Protein AF-A0AA38G2U9-F1 (afdb_monomer_lite)

Sequence (108 aa):
FLTNNYLREEMSSNTHAVEQHVEWLYAFDVHCNSFFPVFVALYVIQYFLSPLLLAHGFVPLLLSNLLFMVALSYYHYLNFLGYDVLPFLDKTTFFLYPIGFIIILSPF

Structure (mmCIF, N/CA/C/O backbone):
data_AF-A0AA38G2U9-F1
#
_entry.id   AF-A0AA38G2U9-F1
#
loop_
_atom_site.group_PDB
_atom_site.id
_atom_site.type_symbol
_atom_site.label_atom_id
_atom_site.label_alt_id
_atom_site.label_comp_id
_atom_site.label_asym_id
_atom_site.label_entity_id
_atom_site.label_seq_id
_atom_site.pdbx_PDB_ins_code
_atom_site.Cartn_x
_atom_site.Cartn_y
_atom_site.Cartn_z
_atom_site.occupancy
_atom_site.B_iso_or_equiv
_atom_site.auth_seq_id
_atom_site.auth_comp_id
_atom_site.auth_asym_id
_atom_site.auth_atom_id
_atom_site.pdbx_PDB_model_num
ATOM 1 N N . PHE A 1 1 ? 37.187 -12.156 -49.109 1.00 55.75 1 PHE A N 1
ATOM 2 C CA . PHE A 1 1 ? 37.046 -10.895 -49.868 1.00 55.75 1 PHE A CA 1
ATOM 3 C C . PHE A 1 1 ? 35.667 -10.672 -50.512 1.00 55.75 1 PHE A C 1
ATOM 5 O O . PHE A 1 1 ? 35.427 -9.548 -50.919 1.00 55.75 1 PHE A O 1
ATOM 12 N N . LEU A 1 2 ? 34.727 -11.638 -50.536 1.00 48.06 2 LEU A N 1
ATOM 13 C CA . LEU A 1 2 ? 33.334 -11.383 -50.973 1.00 48.06 2 LEU A CA 1
ATOM 14 C C . LEU A 1 2 ? 32.327 -11.136 -49.832 1.00 48.06 2 LEU A C 1
ATOM 16 O O . LEU A 1 2 ? 31.316 -10.479 -50.046 1.00 48.06 2 LEU A O 1
ATOM 20 N N . THR A 1 3 ? 32.597 -11.604 -48.611 1.00 47.53 3 THR A N 1
ATOM 21 C CA . THR A 1 3 ? 31.622 -11.515 -47.506 1.00 47.53 3 THR A CA 1
ATOM 22 C C . THR A 1 3 ? 31.429 -10.091 -46.965 1.00 47.53 3 THR A C 1
ATOM 24 O O . THR A 1 3 ? 30.357 -9.770 -46.465 1.00 47.53 3 THR A O 1
ATOM 27 N N . ASN A 1 4 ? 32.414 -9.199 -47.152 1.00 58.50 4 ASN A N 1
ATOM 28 C CA . ASN A 1 4 ? 32.309 -7.785 -46.757 1.00 58.50 4 ASN A CA 1
ATOM 29 C C . ASN A 1 4 ? 31.201 -7.018 -47.502 1.00 58.50 4 ASN A C 1
ATOM 31 O O . ASN A 1 4 ? 30.765 -5.983 -47.011 1.00 58.50 4 ASN A O 1
ATOM 35 N N . ASN A 1 5 ? 30.729 -7.519 -48.650 1.00 61.78 5 ASN A N 1
ATOM 36 C CA . ASN A 1 5 ? 29.655 -6.882 -49.417 1.00 61.78 5 ASN A CA 1
ATOM 37 C C . ASN A 1 5 ? 28.246 -7.378 -49.054 1.00 61.78 5 ASN A C 1
ATOM 39 O O . ASN A 1 5 ? 27.283 -6.758 -49.488 1.00 61.78 5 ASN A O 1
ATOM 43 N N . TYR A 1 6 ? 28.111 -8.446 -48.258 1.00 54.50 6 TYR A N 1
ATOM 44 C CA . TYR A 1 6 ? 26.801 -8.978 -47.844 1.00 54.50 6 TYR A CA 1
ATOM 45 C C . TYR A 1 6 ? 26.446 -8.692 -46.379 1.00 54.50 6 TYR A C 1
ATOM 47 O O . TYR A 1 6 ? 25.283 -8.791 -46.016 1.00 54.50 6 TYR A O 1
ATOM 55 N N . LEU A 1 7 ? 27.415 -8.297 -45.544 1.00 53.44 7 LEU A N 1
ATOM 56 C CA . LEU A 1 7 ? 27.193 -7.924 -44.136 1.00 53.44 7 LEU A CA 1
ATOM 57 C C . LEU A 1 7 ? 26.754 -6.469 -43.939 1.00 53.44 7 LEU A C 1
ATOM 59 O O . LEU A 1 7 ? 26.658 -5.998 -42.809 1.00 53.44 7 LEU A O 1
ATOM 63 N N . ARG A 1 8 ? 26.497 -5.735 -45.022 1.00 53.47 8 ARG A N 1
ATOM 64 C CA . ARG A 1 8 ? 25.940 -4.389 -44.939 1.00 53.47 8 ARG A CA 1
ATOM 65 C C . ARG A 1 8 ? 24.419 -4.481 -44.993 1.00 53.47 8 ARG A C 1
ATOM 67 O O . ARG A 1 8 ? 23.793 -4.004 -45.932 1.00 53.47 8 ARG A O 1
ATOM 74 N N . GLU A 1 9 ? 23.860 -5.142 -43.984 1.00 49.41 9 GLU A N 1
ATOM 75 C CA . GLU A 1 9 ? 22.491 -4.869 -43.571 1.00 49.41 9 GLU A CA 1
ATOM 76 C C . GLU A 1 9 ? 22.466 -3.416 -43.102 1.00 49.41 9 GLU A C 1
ATOM 78 O O . GLU A 1 9 ? 23.388 -2.929 -42.437 1.00 49.41 9 GLU A O 1
ATOM 83 N N . GLU A 1 10 ? 21.487 -2.691 -43.615 1.00 48.91 10 GLU A N 1
ATOM 84 C CA . GLU A 1 10 ? 21.372 -1.259 -43.473 1.00 48.91 10 GLU A CA 1
ATOM 85 C C . GLU A 1 10 ? 21.500 -0.849 -42.012 1.00 48.91 10 GLU A C 1
ATOM 87 O O . GLU A 1 10 ? 20.798 -1.298 -41.112 1.00 48.91 10 GLU A O 1
ATOM 92 N N . MET A 1 11 ? 22.436 0.065 -41.814 1.00 48.69 11 MET A N 1
ATOM 93 C CA . MET A 1 11 ? 22.547 0.940 -40.673 1.00 48.69 11 MET A CA 1
ATOM 94 C C . MET A 1 11 ? 21.228 1.720 -40.513 1.00 48.69 11 MET A C 1
ATOM 96 O O . MET A 1 11 ? 21.154 2.882 -40.894 1.00 48.69 11 MET A O 1
ATOM 100 N N . SER A 1 12 ? 20.186 1.101 -39.951 1.00 43.12 12 SER A N 1
ATOM 101 C CA . SER A 1 12 ? 18.995 1.782 -39.430 1.00 43.12 12 SER A CA 1
ATOM 102 C C . SER A 1 12 ? 19.030 1.769 -37.897 1.00 43.12 12 SER A C 1
ATOM 104 O O . SER A 1 12 ? 18.261 1.099 -37.213 1.00 43.12 12 SER A O 1
ATOM 106 N N . SER A 1 13 ? 20.019 2.493 -37.373 1.00 45.69 13 SER A N 1
ATOM 107 C CA . SER A 1 13 ? 19.867 3.400 -36.230 1.00 45.69 13 SER A CA 1
ATOM 108 C C . SER A 1 13 ? 18.944 2.971 -35.073 1.00 45.69 13 SER A C 1
ATOM 110 O O . SER A 1 13 ? 17.941 3.634 -34.845 1.00 45.69 13 SER A O 1
ATOM 112 N N . ASN A 1 14 ? 19.283 1.945 -34.286 1.00 43.72 14 ASN A N 1
ATOM 113 C CA . ASN A 1 14 ? 18.624 1.716 -32.984 1.00 43.72 14 ASN A CA 1
ATOM 114 C C . ASN A 1 14 ? 19.564 1.084 -31.934 1.00 43.72 14 ASN A C 1
ATOM 116 O O . ASN A 1 14 ? 19.179 0.173 -31.215 1.00 43.72 14 ASN A O 1
ATOM 120 N N . THR A 1 15 ? 20.818 1.540 -31.828 1.00 43.47 15 THR A N 1
ATOM 121 C CA . THR A 1 15 ? 21.800 0.972 -30.866 1.00 43.47 15 THR A CA 1
ATOM 122 C C . THR A 1 15 ? 22.181 1.933 -29.729 1.00 43.47 15 THR A C 1
ATOM 124 O O . THR A 1 15 ? 23.165 1.723 -29.031 1.00 43.47 15 THR A O 1
ATOM 127 N N . HIS A 1 16 ? 21.381 2.978 -29.493 1.00 42.97 16 HIS A N 1
ATOM 128 C CA . HIS A 1 16 ? 21.522 3.864 -28.326 1.00 42.97 16 HIS A CA 1
ATOM 129 C C . HIS A 1 16 ? 20.254 3.948 -27.468 1.00 42.97 16 HIS A C 1
ATOM 131 O O . HIS A 1 16 ? 20.110 4.876 -26.680 1.00 42.97 16 HIS A O 1
ATOM 137 N N . ALA A 1 17 ? 19.342 2.983 -27.576 1.00 45.84 17 ALA A N 1
ATOM 138 C CA . ALA A 1 17 ? 18.382 2.768 -26.504 1.00 45.84 17 ALA A CA 1
ATOM 139 C C . ALA A 1 17 ? 19.112 1.969 -25.419 1.00 45.84 17 ALA A C 1
ATOM 141 O O . ALA A 1 17 ? 19.111 0.743 -25.434 1.00 45.84 17 ALA A O 1
ATOM 142 N N . VAL A 1 18 ? 19.827 2.664 -24.528 1.00 43.81 18 VAL A N 1
ATOM 143 C CA . VAL A 1 18 ? 20.188 2.071 -23.235 1.00 43.81 18 VAL A CA 1
ATOM 144 C C . VAL A 1 18 ? 18.866 1.599 -22.645 1.00 43.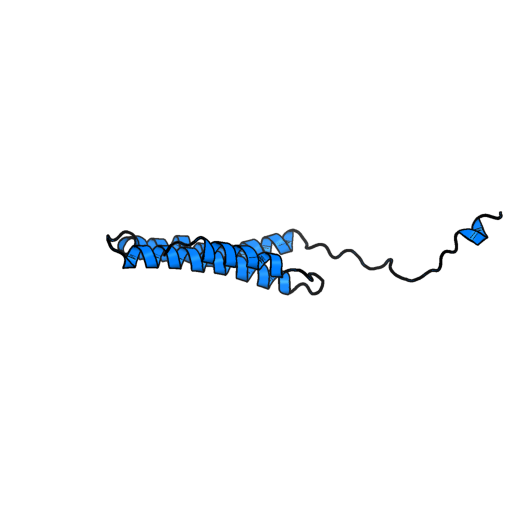81 18 VAL A C 1
ATOM 146 O O . VAL A 1 18 ? 17.972 2.426 -22.470 1.00 43.81 18 VAL A O 1
ATOM 149 N N . GLU A 1 19 ? 18.706 0.296 -22.413 1.00 49.34 19 GLU A N 1
ATOM 150 C CA . GLU A 1 19 ? 17.575 -0.196 -21.635 1.00 49.34 19 GLU A CA 1
ATOM 151 C C . GLU A 1 19 ? 17.636 0.534 -20.290 1.00 49.34 19 GLU A C 1
ATOM 153 O O . GLU A 1 19 ? 18.515 0.288 -19.463 1.00 49.34 19 GLU A O 1
ATOM 158 N N . GLN A 1 20 ? 16.778 1.541 -20.115 1.00 57.47 20 GLN A N 1
ATOM 159 C CA . GLN A 1 20 ? 16.670 2.253 -18.854 1.00 57.47 20 GLN A CA 1
ATOM 160 C C . GLN A 1 20 ? 16.047 1.274 -17.867 1.00 57.47 20 GLN A C 1
ATOM 162 O O . GLN A 1 20 ? 14.836 1.070 -17.829 1.00 57.47 20 GLN A O 1
ATOM 167 N N . HIS A 1 21 ? 16.899 0.601 -17.105 1.00 64.38 21 HIS A N 1
ATOM 168 C CA . HIS A 1 21 ? 16.471 -0.213 -15.984 1.00 64.38 21 HIS A CA 1
ATOM 169 C C . HIS A 1 21 ? 16.192 0.694 -14.791 1.00 64.38 21 HIS A C 1
ATOM 171 O O . HIS A 1 21 ? 16.889 1.684 -14.563 1.00 64.38 21 HIS A O 1
ATOM 177 N N . VAL A 1 22 ? 15.177 0.344 -14.007 1.00 67.50 22 VAL A N 1
ATOM 178 C CA . VAL A 1 22 ? 14.940 1.008 -12.727 1.00 67.50 22 VAL A CA 1
ATOM 179 C C . VAL A 1 22 ? 16.138 0.732 -11.821 1.00 67.50 22 VAL A C 1
ATOM 181 O O . VAL A 1 22 ? 16.477 -0.426 -11.568 1.00 67.50 22 VAL A O 1
ATOM 184 N N . GLU A 1 23 ? 16.785 1.788 -11.330 1.00 83.69 23 GLU A N 1
ATOM 185 C CA . GLU A 1 23 ? 17.862 1.636 -10.359 1.00 83.69 23 GLU A CA 1
ATOM 186 C C . GLU A 1 23 ? 17.315 1.019 -9.071 1.00 83.69 23 GLU A C 1
ATOM 188 O O . GLU A 1 23 ? 16.277 1.433 -8.551 1.00 83.69 23 GLU A O 1
ATOM 193 N N . TRP A 1 24 ? 18.031 0.043 -8.515 1.00 82.38 24 TRP A N 1
ATOM 194 C CA . TRP A 1 24 ? 17.605 -0.629 -7.286 1.00 82.38 24 TRP A CA 1
ATOM 195 C C . TRP A 1 24 ? 17.394 0.355 -6.125 1.00 82.38 24 TRP A C 1
ATOM 197 O O . TRP A 1 24 ? 16.438 0.217 -5.367 1.00 82.38 24 TRP A O 1
ATOM 207 N N . LEU A 1 25 ? 18.246 1.381 -6.026 1.00 84.69 25 LEU A N 1
ATOM 208 C CA . LEU A 1 25 ? 18.130 2.434 -5.015 1.00 84.69 25 LEU A CA 1
ATOM 209 C C . LEU A 1 25 ? 16.842 3.248 -5.176 1.00 84.69 25 LEU A C 1
ATOM 211 O O . LEU A 1 25 ? 16.217 3.590 -4.178 1.00 84.69 25 LEU A O 1
ATOM 215 N N . TYR A 1 26 ? 16.422 3.504 -6.416 1.00 84.88 26 TYR A N 1
ATOM 216 C CA . TYR A 1 26 ? 15.168 4.191 -6.699 1.00 84.88 26 TYR A CA 1
ATOM 217 C C . TYR A 1 26 ? 13.964 3.331 -6.309 1.00 84.88 26 TYR A C 1
ATOM 219 O O . TYR A 1 26 ? 13.064 3.798 -5.615 1.00 84.88 26 TYR A O 1
ATOM 227 N N . ALA A 1 27 ? 13.967 2.052 -6.703 1.00 84.88 27 ALA A N 1
ATOM 228 C CA . ALA A 1 27 ? 12.911 1.118 -6.316 1.00 84.88 27 ALA A CA 1
ATOM 229 C C . ALA A 1 27 ? 12.797 1.016 -4.786 1.00 84.88 27 ALA A C 1
ATOM 231 O O . ALA A 1 27 ? 11.702 1.093 -4.229 1.00 84.88 27 ALA A O 1
ATOM 232 N N . PHE A 1 28 ? 13.933 0.900 -4.097 1.00 85.81 28 PHE A N 1
ATOM 233 C CA . PHE A 1 28 ? 13.984 0.873 -2.640 1.00 85.81 28 PHE A CA 1
ATOM 234 C C . PHE A 1 28 ? 13.420 2.156 -2.012 1.00 85.81 28 PHE A C 1
ATOM 236 O O . PHE A 1 28 ? 12.594 2.062 -1.106 1.00 85.81 28 PHE A O 1
ATOM 243 N N . ASP A 1 29 ? 13.798 3.334 -2.514 1.00 89.31 29 ASP A N 1
ATOM 244 C CA . ASP A 1 29 ? 13.303 4.620 -2.008 1.00 89.31 29 ASP A CA 1
ATOM 245 C C . ASP A 1 29 ? 11.779 4.752 -2.164 1.00 89.31 29 ASP A C 1
ATOM 247 O O . ASP A 1 29 ? 11.077 5.072 -1.204 1.00 89.31 29 ASP A O 1
ATOM 251 N N . VAL A 1 30 ? 11.231 4.385 -3.327 1.00 88.31 30 VAL A N 1
ATOM 252 C CA . VAL A 1 30 ? 9.776 4.376 -3.570 1.00 88.31 30 VAL A CA 1
ATOM 253 C C . VAL A 1 30 ? 9.048 3.431 -2.605 1.00 88.31 30 VAL A C 1
ATOM 255 O O . VAL A 1 30 ? 8.014 3.797 -2.030 1.00 88.31 30 VAL A O 1
ATOM 258 N N . HIS A 1 31 ? 9.589 2.234 -2.366 1.00 88.00 31 HIS A N 1
ATOM 259 C CA . HIS A 1 31 ? 9.018 1.285 -1.407 1.00 88.00 31 HIS A CA 1
ATOM 260 C C . HIS A 1 31 ? 9.102 1.796 0.039 1.00 88.00 31 HIS A C 1
ATOM 262 O O . HIS A 1 31 ? 8.129 1.685 0.786 1.00 88.00 31 HIS A O 1
ATOM 268 N N . CYS A 1 32 ? 10.216 2.408 0.440 1.00 89.44 32 CYS A N 1
ATOM 269 C CA . CYS A 1 32 ? 10.361 3.009 1.765 1.00 89.44 32 CYS A CA 1
ATOM 270 C C . CYS A 1 32 ? 9.408 4.194 1.969 1.00 89.44 32 CYS A C 1
ATOM 272 O O . CYS A 1 32 ? 8.730 4.273 2.998 1.00 89.44 32 CYS A O 1
ATOM 274 N N . ASN A 1 33 ? 9.307 5.079 0.979 1.00 89.44 33 ASN A N 1
ATOM 275 C CA . ASN A 1 33 ? 8.438 6.248 1.026 1.00 89.44 33 ASN A CA 1
ATOM 276 C C . ASN A 1 33 ? 6.952 5.854 1.049 1.00 89.44 33 ASN A C 1
ATOM 278 O O . ASN A 1 33 ? 6.169 6.432 1.797 1.00 89.44 33 ASN A O 1
ATOM 282 N N . SER A 1 34 ? 6.557 4.827 0.291 1.00 89.50 34 SER A N 1
ATOM 283 C CA . SER A 1 34 ? 5.184 4.300 0.317 1.00 89.50 34 SER A CA 1
ATOM 284 C C . SER A 1 34 ? 4.864 3.499 1.584 1.00 89.50 34 SER A C 1
ATOM 286 O O . SER A 1 34 ? 3.716 3.509 2.033 1.00 89.50 34 SER A O 1
ATOM 288 N N . PHE A 1 35 ? 5.849 2.836 2.198 1.00 89.25 35 PHE A N 1
ATOM 289 C CA . PHE A 1 35 ? 5.672 2.108 3.458 1.00 89.25 35 PHE A CA 1
ATOM 290 C C . PHE A 1 35 ? 5.470 3.042 4.656 1.00 89.25 35 PHE A C 1
ATOM 292 O O . PHE A 1 35 ? 4.718 2.706 5.568 1.00 89.25 35 PHE A O 1
ATOM 299 N N . PHE A 1 36 ? 6.089 4.225 4.668 1.00 90.94 36 PHE A N 1
ATOM 300 C CA . PHE A 1 36 ? 6.011 5.133 5.815 1.00 90.94 36 PHE A CA 1
ATOM 301 C C . PHE A 1 36 ? 4.567 5.558 6.180 1.00 90.94 36 PHE A C 1
ATOM 303 O O . PHE A 1 36 ? 4.175 5.392 7.338 1.00 90.94 36 PHE A O 1
ATOM 310 N N . PRO A 1 37 ? 3.712 6.010 5.242 1.00 88.94 37 PRO A N 1
ATOM 311 C CA . PRO A 1 37 ? 2.307 6.298 5.535 1.00 88.94 37 PRO A CA 1
ATOM 312 C C . PRO A 1 37 ? 1.514 5.076 6.012 1.00 88.94 37 PRO A C 1
ATOM 314 O O . PRO A 1 37 ? 0.679 5.191 6.908 1.00 88.94 37 PRO A O 1
ATOM 317 N N . VAL A 1 38 ? 1.794 3.897 5.447 1.00 90.94 38 VAL A N 1
ATOM 318 C CA . VAL A 1 38 ? 1.159 2.628 5.844 1.00 90.94 38 VAL A CA 1
ATOM 319 C C . VAL A 1 38 ? 1.536 2.276 7.274 1.00 90.94 38 VAL A C 1
ATOM 321 O O . VAL A 1 38 ? 0.676 1.889 8.062 1.00 90.94 38 VAL A O 1
ATOM 324 N N . PHE A 1 39 ? 2.808 2.458 7.625 1.00 90.31 39 PHE A N 1
ATOM 325 C CA . PHE A 1 39 ? 3.303 2.261 8.974 1.00 90.31 39 PHE A CA 1
ATOM 326 C C . PHE A 1 39 ? 2.574 3.177 9.962 1.00 90.31 39 PHE A C 1
ATOM 328 O O . PHE A 1 39 ? 2.051 2.714 10.974 1.00 90.31 39 PHE A O 1
ATOM 335 N N . VAL A 1 40 ? 2.456 4.467 9.642 1.00 91.31 40 VAL A N 1
ATOM 336 C CA . VAL A 1 40 ? 1.722 5.417 10.487 1.00 91.31 40 VAL A CA 1
ATOM 337 C C . VAL A 1 40 ? 0.247 5.013 10.624 1.00 91.31 40 VAL A C 1
ATOM 339 O O . VAL A 1 40 ? -0.282 5.004 11.735 1.00 91.31 40 VAL A O 1
ATOM 342 N N . ALA A 1 41 ? -0.418 4.613 9.541 1.00 89.44 41 ALA A N 1
ATOM 343 C CA . ALA A 1 41 ? -1.821 4.204 9.586 1.00 89.44 41 ALA A CA 1
ATOM 344 C C . ALA A 1 41 ? -2.053 2.921 10.411 1.00 89.44 41 ALA A C 1
ATOM 346 O O . ALA A 1 41 ? -2.895 2.911 11.311 1.00 89.44 41 ALA A O 1
ATOM 347 N N . LEU A 1 42 ? -1.298 1.853 10.136 1.00 89.94 42 LEU A N 1
ATOM 348 C CA . LEU A 1 42 ? -1.530 0.519 10.708 1.00 89.94 42 LEU A CA 1
ATOM 349 C C . LEU A 1 42 ? -0.836 0.273 12.050 1.00 89.94 42 LEU A C 1
ATOM 351 O O . LEU A 1 42 ? -1.278 -0.576 12.816 1.00 89.94 42 LEU A O 1
ATOM 355 N N . TYR A 1 43 ? 0.250 0.982 12.359 1.00 88.12 43 TYR A N 1
ATOM 356 C CA . TYR A 1 43 ? 0.991 0.769 13.610 1.00 88.12 43 TYR A CA 1
ATOM 357 C C . TYR A 1 43 ? 0.816 1.910 14.603 1.00 88.12 43 TYR A C 1
ATOM 359 O O . TYR A 1 43 ? 0.821 1.659 15.804 1.00 88.12 43 TYR A O 1
ATOM 367 N N . VAL A 1 44 ? 0.632 3.150 14.139 1.00 91.62 44 VAL A N 1
ATOM 368 C CA . VAL A 1 44 ? 0.446 4.297 15.039 1.00 91.62 44 VAL A CA 1
ATOM 369 C C . VAL A 1 44 ? -1.041 4.548 15.259 1.00 91.62 44 VAL A C 1
ATOM 371 O O . VAL A 1 44 ? -1.540 4.367 16.368 1.00 91.62 44 VAL A O 1
ATOM 374 N N . ILE A 1 45 ? -1.777 4.909 14.206 1.00 88.88 45 ILE A N 1
ATOM 375 C CA . ILE A 1 45 ? -3.200 5.268 14.304 1.00 88.88 45 ILE A CA 1
ATOM 376 C C . ILE A 1 45 ? -4.020 4.074 14.793 1.00 88.88 45 ILE A C 1
ATOM 378 O O . ILE A 1 45 ? -4.753 4.196 15.773 1.00 88.88 45 ILE A O 1
ATOM 382 N N . GLN A 1 46 ? -3.862 2.904 14.174 1.00 88.94 46 GLN A N 1
ATOM 383 C CA . GLN A 1 46 ? -4.585 1.699 14.584 1.00 88.94 46 GLN A CA 1
ATOM 384 C C . GLN A 1 46 ? -4.302 1.295 16.038 1.00 88.94 46 GLN A C 1
ATOM 386 O O . GLN A 1 46 ? -5.209 0.816 16.714 1.00 88.94 46 GLN A O 1
ATOM 391 N N . TYR A 1 47 ? -3.088 1.519 16.553 1.00 87.69 47 TYR A N 1
ATOM 392 C CA . TYR A 1 47 ? -2.776 1.258 17.959 1.00 87.69 47 TYR A CA 1
ATOM 393 C C . TYR A 1 47 ? -3.579 2.172 18.893 1.00 87.69 47 TYR A C 1
ATOM 395 O O . TYR A 1 47 ? -4.193 1.688 19.845 1.00 87.69 47 TYR A O 1
ATOM 403 N N . PHE A 1 48 ? -3.666 3.471 18.587 1.00 87.62 48 PHE A N 1
ATOM 404 C CA . PHE A 1 48 ? -4.501 4.404 19.355 1.00 87.62 48 PHE A CA 1
ATOM 405 C C . PHE A 1 48 ? -5.998 4.107 19.226 1.00 87.62 48 PHE A C 1
ATOM 407 O O . PHE A 1 48 ? -6.742 4.275 20.191 1.00 87.62 48 PHE A O 1
ATOM 414 N N . LEU A 1 49 ? -6.441 3.646 18.055 1.00 86.12 49 LEU A N 1
ATOM 415 C CA . LEU A 1 49 ? -7.828 3.252 17.810 1.00 86.12 49 LEU A CA 1
ATOM 416 C C . LEU A 1 49 ? -8.148 1.839 18.325 1.00 86.12 49 LEU A C 1
ATOM 418 O O . LEU A 1 49 ? -9.320 1.478 18.366 1.00 86.12 49 LEU A O 1
ATOM 422 N N . SER A 1 50 ? -7.160 1.046 18.753 1.00 85.81 50 SER A N 1
ATOM 423 C CA . SER A 1 50 ? -7.351 -0.344 19.190 1.00 85.81 50 SER A CA 1
ATOM 424 C C . SER A 1 50 ? -8.463 -0.558 20.230 1.00 85.81 50 SER A C 1
ATOM 426 O O . SER A 1 50 ? -9.248 -1.483 20.018 1.00 85.81 50 SER A O 1
ATOM 428 N N . PRO A 1 51 ? -8.656 0.270 21.283 1.00 83.81 51 PRO A N 1
ATOM 429 C CA . PRO A 1 51 ? -9.777 0.071 22.206 1.00 83.81 51 PRO A CA 1
ATOM 430 C C . PRO A 1 51 ? -11.147 0.288 21.545 1.00 83.81 51 PRO A C 1
ATOM 432 O O . PRO A 1 51 ? -12.130 -0.313 21.971 1.00 83.81 51 PRO A O 1
ATOM 435 N N . LEU A 1 52 ? -11.220 1.122 20.502 1.00 82.50 52 LEU A N 1
ATOM 436 C CA . LEU A 1 52 ? -12.439 1.356 19.726 1.00 82.50 52 LEU A CA 1
ATOM 437 C C . LEU A 1 52 ? -12.653 0.264 18.668 1.00 82.50 52 LEU A C 1
ATOM 439 O O . LEU A 1 52 ? -13.787 -0.141 18.438 1.00 82.50 52 LEU A O 1
ATOM 443 N N . LEU A 1 53 ? -11.574 -0.217 18.044 1.00 81.19 53 LEU A N 1
ATOM 444 C CA . LEU A 1 53 ? -11.589 -1.230 16.980 1.00 81.19 53 LEU A CA 1
ATOM 445 C C . LEU A 1 53 ? -11.831 -2.650 17.516 1.00 81.19 53 LEU A C 1
ATOM 447 O O . LEU A 1 53 ? -12.429 -3.467 16.823 1.00 81.19 53 LEU A O 1
ATOM 451 N N . LEU A 1 54 ? -11.410 -2.934 18.753 1.00 82.88 54 LEU A N 1
ATOM 452 C CA . LEU A 1 54 ? -11.645 -4.211 19.442 1.00 82.88 54 LEU A CA 1
ATOM 453 C C . LEU A 1 54 ? -13.001 -4.274 20.161 1.00 82.88 54 LEU A C 1
ATOM 455 O O . LEU A 1 54 ? -13.331 -5.296 20.764 1.00 82.88 54 LEU A O 1
ATOM 459 N N . ALA A 1 55 ? -13.788 -3.196 20.126 1.00 84.25 55 ALA A N 1
ATOM 460 C CA . ALA A 1 55 ? -15.128 -3.207 20.688 1.00 84.25 55 ALA A CA 1
ATOM 461 C C . ALA A 1 55 ? -16.038 -4.183 19.921 1.00 84.25 55 ALA A C 1
ATOM 463 O O . ALA A 1 55 ? -15.941 -4.347 18.704 1.00 84.25 55 ALA A O 1
ATOM 464 N N . HIS A 1 56 ? -16.968 -4.819 20.634 1.00 78.25 56 HIS A N 1
ATOM 465 C CA . HIS A 1 56 ? -17.947 -5.703 20.010 1.00 78.25 56 HIS A CA 1
ATOM 466 C C . HIS A 1 56 ? -18.995 -4.894 19.242 1.00 78.25 56 HIS A C 1
ATOM 468 O O . HIS A 1 56 ? -19.728 -4.091 19.817 1.00 78.25 56 HIS A O 1
ATOM 474 N N . GLY A 1 57 ? -19.093 -5.138 17.937 1.00 82.50 57 GLY A N 1
ATOM 475 C CA . GLY A 1 57 ? -20.117 -4.553 17.083 1.00 82.50 57 GLY A CA 1
ATOM 476 C C . GLY A 1 57 ? -19.735 -4.602 15.609 1.00 82.50 57 GLY A C 1
ATOM 477 O O . GLY A 1 57 ? -18.595 -4.880 15.251 1.00 82.50 57 GLY A O 1
ATOM 478 N N . PHE A 1 58 ? -20.700 -4.291 14.747 1.00 83.94 58 PHE A N 1
ATOM 479 C CA . PHE A 1 58 ? -20.473 -4.200 13.304 1.00 83.94 58 PHE A CA 1
ATOM 480 C C . PHE A 1 58 ? -19.600 -2.990 12.927 1.00 83.94 58 PHE A C 1
ATOM 482 O O . PHE A 1 58 ? -18.738 -3.091 12.062 1.00 83.94 58 PHE A O 1
ATOM 489 N N . VAL A 1 59 ? -19.773 -1.853 13.614 1.00 84.25 59 VAL A N 1
ATOM 490 C CA . VAL A 1 59 ? -19.065 -0.599 13.294 1.00 84.25 59 VAL A CA 1
ATOM 491 C C . VAL A 1 59 ? -17.542 -0.703 13.499 1.00 84.25 59 VAL A C 1
ATOM 493 O O . VAL A 1 59 ? -16.817 -0.334 12.577 1.00 84.25 59 VAL A O 1
ATOM 496 N N . PRO A 1 60 ? -17.018 -1.231 14.626 1.00 85.94 60 PRO A N 1
ATOM 497 C CA . PRO A 1 60 ? -15.578 -1.454 14.804 1.00 85.94 60 PRO A CA 1
ATOM 498 C C . PRO A 1 60 ? -14.961 -2.421 13.788 1.00 85.94 60 PRO A C 1
ATOM 500 O O . PRO A 1 60 ? -13.839 -2.200 13.332 1.00 85.94 60 PRO A O 1
ATOM 503 N N . LEU A 1 61 ? -15.702 -3.465 13.403 1.00 83.88 61 LEU A N 1
ATOM 504 C CA . LEU A 1 61 ? -15.265 -4.454 12.416 1.00 83.88 61 LEU A CA 1
ATOM 505 C C . LEU A 1 61 ? -15.155 -3.823 11.024 1.00 83.88 61 LEU A C 1
ATOM 507 O O . LEU A 1 61 ? -14.106 -3.923 10.385 1.00 83.88 61 LEU A O 1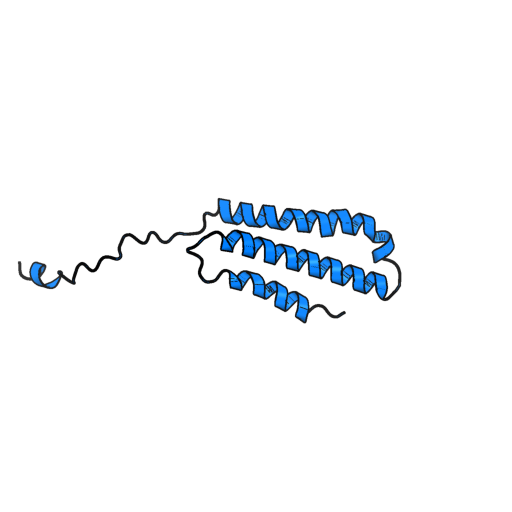
ATOM 511 N N . LEU A 1 62 ? -16.186 -3.083 10.605 1.00 86.06 62 LEU A N 1
ATOM 512 C CA . LEU A 1 62 ? -16.172 -2.327 9.356 1.00 86.06 62 LEU A CA 1
ATOM 513 C C . LEU A 1 62 ? -15.039 -1.294 9.348 1.00 86.06 62 LEU A C 1
ATOM 515 O O . LEU A 1 62 ? -14.300 -1.200 8.375 1.00 86.06 62 LEU A O 1
ATOM 519 N N . LEU A 1 63 ? -14.865 -0.545 10.441 1.00 86.06 63 LEU A N 1
ATOM 520 C CA . LEU A 1 63 ? -13.823 0.475 10.545 1.00 86.06 63 LEU A CA 1
ATOM 521 C C . LEU A 1 63 ? -12.417 -0.136 10.475 1.00 86.06 63 LEU A C 1
ATOM 523 O O . LEU A 1 63 ? -11.550 0.416 9.803 1.00 86.06 63 LEU A O 1
ATOM 527 N N . SER A 1 64 ? -12.206 -1.288 11.115 1.00 85.88 64 SER A N 1
ATOM 528 C CA . SER A 1 64 ? -10.940 -2.029 11.050 1.00 85.88 64 SER A CA 1
ATOM 529 C C . SER A 1 64 ? -10.643 -2.496 9.625 1.00 85.88 64 SER A C 1
ATOM 531 O O . SER A 1 64 ? -9.553 -2.241 9.115 1.00 85.88 64 SER A O 1
ATOM 533 N N . ASN A 1 65 ? -11.621 -3.118 8.958 1.00 86.38 65 ASN A N 1
ATOM 534 C CA . ASN A 1 65 ? -11.484 -3.572 7.572 1.00 86.38 65 ASN A CA 1
ATOM 535 C C . ASN A 1 65 ? -11.217 -2.403 6.614 1.00 86.38 65 ASN A C 1
ATOM 537 O O . ASN A 1 65 ? -10.302 -2.479 5.795 1.00 86.38 65 ASN A O 1
ATOM 541 N N . LEU A 1 66 ? -11.948 -1.292 6.756 1.00 87.50 66 LEU A N 1
ATOM 542 C CA . LEU A 1 66 ? -11.734 -0.084 5.957 1.00 87.50 66 LEU A CA 1
ATOM 543 C C . LEU A 1 66 ? -10.341 0.509 6.180 1.00 87.50 66 LEU A C 1
ATOM 545 O O . LEU A 1 66 ? -9.694 0.913 5.217 1.00 87.50 66 LEU A O 1
ATOM 549 N N . LEU A 1 67 ? -9.857 0.541 7.422 1.00 87.44 67 LEU A N 1
ATOM 550 C CA . LEU A 1 67 ? -8.532 1.063 7.749 1.00 87.44 67 LEU A CA 1
ATOM 551 C C . LEU A 1 67 ? -7.426 0.220 7.091 1.00 87.44 67 LEU A C 1
ATOM 553 O O . LEU A 1 67 ? -6.528 0.782 6.462 1.00 87.44 67 LEU A O 1
ATOM 557 N N . PHE A 1 68 ? -7.533 -1.112 7.142 1.00 86.94 68 PHE A N 1
ATOM 558 C CA . PHE A 1 68 ? -6.622 -2.015 6.427 1.00 86.94 68 PHE A CA 1
ATOM 559 C C . PHE A 1 68 ? -6.707 -1.850 4.907 1.00 86.94 68 PHE A C 1
ATOM 561 O O . PHE A 1 68 ? -5.676 -1.746 4.237 1.00 86.94 68 PHE A O 1
ATOM 568 N N . MET A 1 69 ? -7.922 -1.784 4.362 1.00 86.06 69 MET A N 1
ATOM 569 C CA . MET A 1 69 ? -8.163 -1.618 2.930 1.00 86.06 69 MET A CA 1
ATOM 570 C C . MET A 1 69 ? -7.549 -0.316 2.407 1.00 86.06 69 MET A C 1
ATOM 572 O O . MET A 1 69 ? -6.830 -0.328 1.406 1.00 86.06 69 MET A O 1
ATOM 576 N N . VAL A 1 70 ? -7.795 0.803 3.093 1.00 86.81 70 VAL A N 1
ATOM 577 C CA . VAL A 1 70 ? -7.268 2.121 2.719 1.00 86.81 70 VAL A CA 1
ATOM 578 C C . VAL A 1 70 ? -5.749 2.141 2.830 1.00 86.81 70 VAL A C 1
ATOM 580 O O . VAL A 1 70 ? -5.095 2.579 1.887 1.00 86.81 70 VAL A O 1
ATOM 583 N N . ALA A 1 71 ? -5.172 1.627 3.920 1.00 87.88 71 ALA A N 1
ATOM 584 C CA . ALA A 1 71 ? -3.722 1.613 4.098 1.00 87.88 71 ALA A CA 1
ATOM 585 C C . ALA A 1 71 ? -3.014 0.801 3.000 1.00 87.88 71 ALA A C 1
ATOM 587 O O . ALA A 1 71 ? -2.066 1.286 2.382 1.00 87.88 71 ALA A O 1
ATOM 588 N N . LEU A 1 72 ? -3.505 -0.405 2.695 1.00 85.19 72 LEU A N 1
ATOM 589 C CA . LEU A 1 72 ? -2.931 -1.232 1.632 1.00 85.19 72 LEU A CA 1
ATOM 590 C C . LEU A 1 72 ? -3.150 -0.624 0.242 1.00 85.19 72 LEU A C 1
ATOM 592 O O . LEU A 1 72 ? -2.258 -0.695 -0.602 1.00 85.19 72 LEU A O 1
ATOM 596 N N . SER A 1 73 ? -4.302 -0.000 -0.006 1.00 86.19 73 SER A N 1
ATOM 597 C CA . SER A 1 73 ? -4.556 0.696 -1.273 1.00 86.19 73 SER A CA 1
ATOM 598 C C . SER A 1 73 ? -3.604 1.877 -1.454 1.00 86.19 73 SER A C 1
ATOM 600 O O . SER A 1 73 ? -3.043 2.070 -2.531 1.00 86.19 73 SER A O 1
ATOM 602 N N . TYR A 1 74 ? -3.363 2.627 -0.377 1.00 87.19 74 TYR A N 1
ATOM 603 C CA . TYR A 1 74 ? -2.462 3.773 -0.369 1.00 87.19 74 TYR A CA 1
ATOM 604 C C . TYR A 1 74 ? -1.008 3.367 -0.638 1.00 87.19 74 TYR A C 1
ATOM 606 O O . TYR A 1 74 ? -0.325 4.035 -1.412 1.00 87.19 74 TYR A O 1
ATOM 614 N N . TYR A 1 75 ? -0.558 2.230 -0.092 1.00 88.00 75 TYR A N 1
ATOM 615 C CA . TYR A 1 75 ? 0.757 1.657 -0.403 1.00 88.00 75 TYR A CA 1
ATOM 616 C C . TYR A 1 75 ? 0.953 1.446 -1.908 1.00 88.00 75 TYR A C 1
ATOM 618 O O . TYR A 1 75 ? 1.928 1.912 -2.499 1.00 88.00 75 TYR A O 1
ATOM 626 N N . HIS A 1 76 ? 0.015 0.740 -2.539 1.00 84.19 76 HIS A N 1
ATOM 627 C CA . HIS A 1 76 ? 0.094 0.397 -3.956 1.00 84.19 76 HIS A CA 1
ATOM 628 C C . HIS A 1 76 ? -0.054 1.634 -4.846 1.00 84.19 76 HIS A C 1
ATOM 630 O O . HIS A 1 76 ? 0.640 1.745 -5.854 1.00 84.19 76 HIS A O 1
ATOM 636 N N . TYR A 1 77 ? -0.884 2.596 -4.437 1.00 83.88 77 TYR A N 1
ATOM 637 C CA . TYR A 1 77 ? -1.036 3.870 -5.133 1.00 83.88 77 TYR A CA 1
ATOM 638 C C . TYR A 1 77 ? 0.248 4.709 -5.104 1.00 83.88 77 TYR A C 1
ATOM 640 O O . TYR A 1 77 ? 0.653 5.239 -6.135 1.00 83.88 77 TYR A O 1
ATOM 648 N N . LEU A 1 78 ? 0.924 4.807 -3.956 1.00 85.25 78 LEU A N 1
ATOM 649 C CA . LEU A 1 78 ? 2.189 5.540 -3.865 1.00 85.25 78 LEU A CA 1
ATOM 650 C C . LEU A 1 78 ? 3.329 4.845 -4.612 1.00 85.25 78 LEU A C 1
ATOM 652 O O . LEU A 1 78 ? 4.155 5.530 -5.208 1.00 85.25 78 LEU A O 1
ATOM 656 N N . ASN A 1 79 ? 3.357 3.509 -4.628 1.00 84.50 79 ASN A N 1
ATOM 657 C CA . ASN A 1 79 ? 4.287 2.771 -5.485 1.00 84.50 79 ASN A CA 1
ATOM 658 C C . ASN A 1 79 ? 4.033 3.082 -6.960 1.00 84.50 79 ASN A C 1
ATOM 660 O O . ASN A 1 79 ? 4.967 3.433 -7.673 1.00 84.50 79 ASN A O 1
ATOM 664 N N . PHE A 1 80 ? 2.773 3.018 -7.400 1.00 83.12 80 PHE A N 1
ATOM 665 C CA . PHE A 1 80 ? 2.391 3.407 -8.754 1.00 83.12 80 PHE A CA 1
ATOM 666 C C . PHE A 1 80 ? 2.856 4.828 -9.082 1.00 83.12 80 PHE A C 1
ATOM 668 O O . PHE A 1 80 ? 3.550 5.008 -10.075 1.00 83.12 80 PHE A O 1
ATOM 675 N N . LEU A 1 81 ? 2.542 5.804 -8.225 1.00 83.12 81 LEU A N 1
ATOM 676 C CA . LEU A 1 81 ? 2.917 7.201 -8.434 1.00 83.12 81 LEU A CA 1
ATOM 677 C C . LEU A 1 81 ? 4.438 7.391 -8.490 1.00 83.12 81 LEU A C 1
ATOM 679 O O . LEU A 1 81 ? 4.914 8.171 -9.304 1.00 83.12 81 LEU A O 1
ATOM 683 N N . GLY A 1 82 ? 5.201 6.675 -7.657 1.00 83.12 82 GLY A N 1
ATOM 684 C CA . GLY A 1 82 ? 6.662 6.685 -7.715 1.00 83.12 82 GLY A CA 1
ATOM 685 C C . GLY A 1 82 ? 7.173 6.174 -9.060 1.00 83.12 82 GLY A C 1
ATOM 686 O O . GLY A 1 82 ? 7.965 6.842 -9.710 1.00 83.12 82 GLY A O 1
ATOM 687 N N . TYR A 1 83 ? 6.665 5.038 -9.536 1.00 81.12 83 TYR A N 1
ATOM 688 C CA . TYR A 1 83 ? 7.100 4.478 -10.816 1.00 81.12 83 TYR A CA 1
ATOM 689 C C . TYR A 1 83 ? 6.578 5.242 -12.051 1.00 81.12 83 TYR A C 1
ATOM 691 O O . TYR A 1 83 ? 7.238 5.212 -13.087 1.00 81.12 83 TYR A O 1
ATOM 699 N N . ASP A 1 84 ? 5.450 5.954 -11.951 1.00 80.50 84 ASP A N 1
ATOM 700 C CA . ASP A 1 84 ? 4.844 6.764 -13.029 1.00 80.50 84 ASP A CA 1
ATOM 701 C C . ASP A 1 84 ? 5.687 7.988 -13.419 1.00 80.50 84 ASP A C 1
ATOM 703 O O . ASP A 1 84 ? 5.623 8.473 -14.546 1.00 80.50 84 ASP A O 1
ATOM 707 N N . VAL A 1 85 ? 6.553 8.457 -12.515 1.00 77.31 85 VAL A N 1
ATOM 708 C CA . VAL A 1 85 ? 7.488 9.560 -12.793 1.00 77.31 85 VAL A CA 1
ATOM 709 C C . VAL A 1 85 ? 8.572 9.155 -13.804 1.00 77.31 85 VAL A C 1
ATOM 711 O O . VAL A 1 85 ? 9.214 10.029 -14.389 1.00 77.31 85 VAL A O 1
ATOM 714 N N . LEU A 1 86 ? 8.785 7.855 -14.046 1.00 77.12 86 LEU A N 1
ATOM 715 C CA . LEU A 1 86 ? 9.748 7.371 -15.035 1.00 77.12 86 LEU A CA 1
ATOM 716 C C . LEU A 1 86 ? 9.078 7.280 -16.420 1.00 77.12 86 LEU A C 1
ATOM 718 O O . LEU A 1 86 ? 8.321 6.343 -16.674 1.00 77.12 86 LEU A O 1
ATOM 722 N N . PRO A 1 87 ? 9.398 8.186 -17.367 1.00 62.66 87 PRO A N 1
ATOM 723 C CA . PRO A 1 87 ? 8.701 8.293 -18.655 1.00 62.66 87 PRO A CA 1
ATOM 724 C C . PRO A 1 87 ? 8.940 7.108 -19.607 1.00 62.66 87 PRO A C 1
ATOM 726 O O . PRO A 1 87 ? 8.362 7.068 -20.686 1.00 62.66 87 PRO A O 1
ATOM 729 N N . PHE A 1 88 ? 9.803 6.158 -19.234 1.00 65.31 88 PHE A N 1
ATOM 730 C CA . PHE A 1 88 ? 10.086 4.940 -19.997 1.00 65.31 88 PHE A CA 1
ATOM 731 C C . PHE A 1 88 ? 9.263 3.724 -19.535 1.00 65.31 88 PHE A C 1
ATOM 733 O O . PHE A 1 88 ? 9.378 2.645 -20.118 1.00 65.31 88 PHE A O 1
ATOM 740 N N . LEU A 1 89 ? 8.456 3.858 -18.475 1.00 63.16 89 LEU A N 1
ATOM 741 C CA . LEU A 1 89 ? 7.719 2.753 -17.867 1.00 63.16 89 LEU A CA 1
ATOM 742 C C . LEU A 1 89 ? 6.253 2.724 -18.355 1.00 63.16 89 LEU A C 1
ATOM 744 O O . LEU A 1 89 ? 5.330 3.112 -17.651 1.00 63.16 89 LEU A O 1
ATOM 748 N N . ASP A 1 90 ? 6.015 2.192 -19.557 1.00 56.34 90 ASP A N 1
ATOM 749 C CA . ASP A 1 90 ? 4.687 2.166 -20.219 1.00 56.34 90 ASP A CA 1
ATOM 750 C C . ASP A 1 90 ? 3.606 1.290 -19.530 1.00 56.34 90 ASP A C 1
ATOM 752 O O . ASP A 1 90 ? 2.456 1.241 -19.970 1.00 56.34 90 ASP A O 1
ATOM 756 N N . LYS A 1 91 ? 3.943 0.542 -18.466 1.00 61.88 91 LYS A N 1
ATOM 757 C CA . LYS A 1 91 ? 3.032 -0.414 -17.789 1.00 61.88 91 LYS A CA 1
ATOM 758 C C . LYS A 1 91 ? 3.008 -0.288 -16.263 1.00 61.88 91 LYS A C 1
ATOM 760 O O . LYS A 1 91 ? 2.853 -1.285 -15.553 1.00 61.88 91 LYS A O 1
ATOM 765 N N . THR A 1 92 ? 3.113 0.924 -15.732 1.00 63.00 92 THR A N 1
ATOM 766 C CA . THR A 1 92 ? 2.977 1.192 -14.286 1.00 63.00 92 THR A CA 1
ATOM 767 C C . THR A 1 92 ? 1.624 0.746 -13.727 1.00 63.00 92 THR A C 1
ATOM 769 O O . THR A 1 92 ? 1.541 0.352 -12.564 1.00 63.00 92 THR A O 1
ATOM 772 N N . THR A 1 93 ? 0.579 0.664 -14.561 1.00 61.69 93 THR A N 1
ATOM 773 C CA . THR A 1 93 ? -0.777 0.215 -14.188 1.00 61.69 93 THR A CA 1
ATOM 774 C C . THR A 1 93 ? -0.814 -1.169 -13.531 1.00 61.69 93 THR A C 1
ATOM 776 O O . TH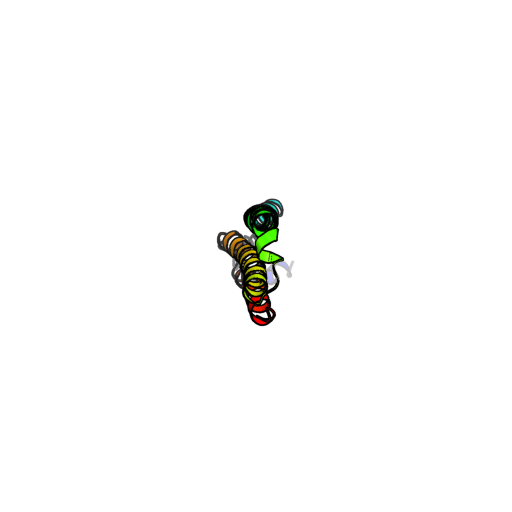R A 1 93 ? -1.762 -1.471 -12.806 1.00 61.69 93 THR A O 1
ATOM 779 N N . PHE A 1 94 ? 0.215 -2.005 -13.729 1.00 63.97 94 PHE A N 1
ATOM 780 C CA . PHE A 1 94 ? 0.351 -3.290 -13.039 1.00 63.97 94 PHE A CA 1
ATOM 781 C C . PHE A 1 94 ? 0.334 -3.142 -11.503 1.00 63.97 94 PHE A C 1
ATOM 783 O O . PHE A 1 94 ? -0.251 -3.971 -10.805 1.00 63.97 94 PHE A O 1
ATOM 790 N N . PHE A 1 95 ? 0.878 -2.045 -10.970 1.00 67.12 95 PHE A N 1
ATOM 791 C CA . PHE A 1 95 ? 0.893 -1.770 -9.530 1.00 67.12 95 PHE A CA 1
ATOM 792 C C . PHE A 1 95 ? -0.484 -1.418 -8.943 1.00 67.12 95 PHE A C 1
ATOM 794 O O . PHE A 1 95 ? -0.641 -1.484 -7.726 1.00 67.12 95 PHE A O 1
ATOM 801 N N . LEU A 1 96 ? -1.495 -1.102 -9.766 1.00 66.50 96 LEU A N 1
ATOM 802 C CA . LEU A 1 96 ? -2.869 -0.861 -9.297 1.00 66.50 96 LEU A CA 1
ATOM 803 C C . LEU A 1 96 ? -3.712 -2.139 -9.159 1.00 66.50 96 LEU A C 1
ATOM 805 O O . LEU A 1 96 ? -4.703 -2.127 -8.430 1.00 66.50 96 LEU A O 1
ATOM 809 N N . TYR A 1 97 ? -3.345 -3.249 -9.809 1.00 71.44 97 TYR A N 1
ATOM 810 C CA . TYR A 1 97 ? -4.114 -4.504 -9.729 1.00 71.44 97 TYR A CA 1
ATOM 811 C C . TYR A 1 97 ? 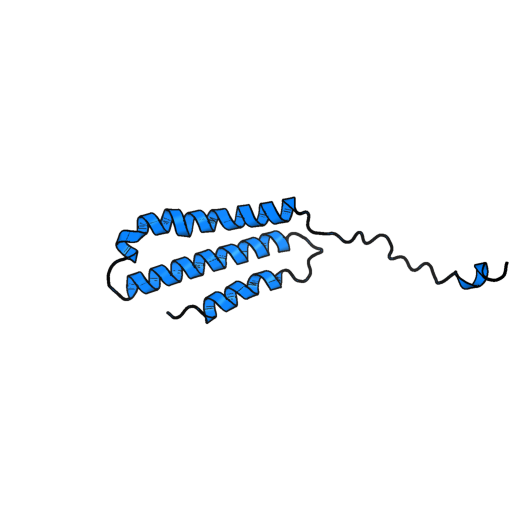-4.322 -5.025 -8.296 1.00 71.44 97 TYR A C 1
ATOM 813 O O . TYR A 1 97 ? -5.432 -5.472 -7.992 1.00 71.44 97 TYR A O 1
ATOM 821 N N . PRO A 1 98 ? -3.332 -4.936 -7.385 1.00 75.94 98 PRO A N 1
ATOM 822 C CA . PRO A 1 98 ? -3.522 -5.329 -5.994 1.00 75.94 98 PRO A CA 1
ATOM 823 C C . PRO A 1 98 ? -4.620 -4.529 -5.287 1.00 75.94 98 PRO A C 1
ATOM 825 O O . PRO A 1 98 ? -5.331 -5.096 -4.465 1.00 75.94 98 PRO A O 1
ATOM 828 N N . ILE A 1 99 ? -4.822 -3.252 -5.638 1.00 73.25 99 ILE A N 1
ATOM 829 C CA . ILE A 1 99 ? -5.896 -2.413 -5.078 1.00 73.25 99 ILE A CA 1
ATOM 830 C C . ILE A 1 99 ? -7.261 -2.998 -5.452 1.00 73.25 99 ILE A C 1
ATOM 832 O O . ILE A 1 99 ? -8.118 -3.179 -4.590 1.00 73.25 99 ILE A O 1
ATOM 836 N N . GLY A 1 100 ? -7.444 -3.355 -6.727 1.00 70.81 100 GLY A N 1
ATOM 837 C CA . GLY A 1 100 ? -8.671 -3.996 -7.202 1.00 70.81 100 GLY A CA 1
ATOM 838 C C . GLY A 1 100 ? -8.932 -5.334 -6.509 1.00 70.81 100 GLY A C 1
ATOM 839 O O . GLY A 1 100 ? -10.055 -5.601 -6.088 1.00 70.81 100 GLY A O 1
ATOM 840 N N . PHE A 1 101 ? -7.890 -6.146 -6.316 1.00 75.62 101 PHE A N 1
ATOM 841 C CA . PHE A 1 101 ? -8.000 -7.412 -5.589 1.00 75.62 101 PHE A CA 1
ATOM 842 C C . PHE A 1 101 ? -8.370 -7.211 -4.114 1.00 75.62 101 PHE A C 1
ATOM 844 O O . PHE A 1 101 ? -9.244 -7.909 -3.611 1.00 75.62 101 PHE A O 1
ATOM 851 N N . ILE A 1 102 ? -7.760 -6.235 -3.436 1.00 74.44 102 ILE 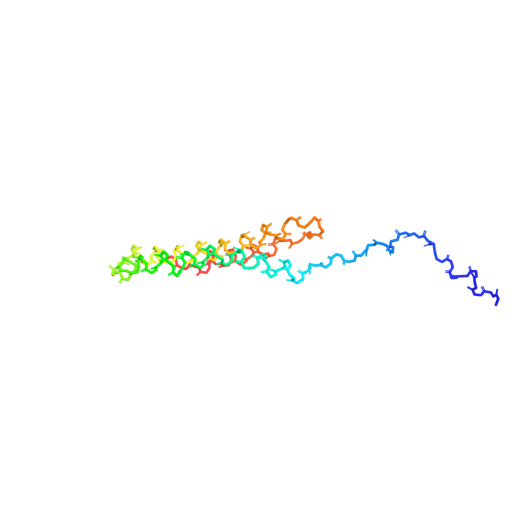A N 1
ATOM 852 C CA . ILE A 1 102 ? -8.065 -5.896 -2.040 1.00 74.44 102 ILE A CA 1
ATOM 853 C C . ILE A 1 102 ? -9.531 -5.458 -1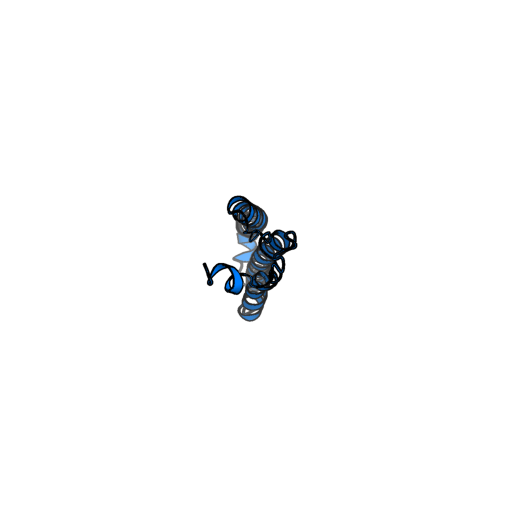.894 1.00 74.44 102 ILE A C 1
ATOM 855 O O . ILE A 1 102 ? -10.206 -5.910 -0.972 1.00 74.44 102 ILE A O 1
ATOM 859 N N . ILE A 1 103 ? -10.040 -4.635 -2.816 1.00 72.81 103 ILE A N 1
ATOM 860 C CA . ILE A 1 103 ? -11.439 -4.175 -2.805 1.00 72.81 103 ILE A CA 1
ATOM 861 C C . ILE A 1 103 ? -12.411 -5.337 -3.046 1.00 72.81 103 ILE A C 1
ATOM 863 O O . ILE A 1 103 ? -13.444 -5.409 -2.388 1.00 72.81 103 ILE A O 1
ATOM 867 N N . ILE A 1 104 ? -12.094 -6.249 -3.971 1.00 73.44 104 ILE A N 1
ATOM 868 C CA . ILE A 1 104 ? -12.957 -7.400 -4.287 1.00 73.44 104 ILE A CA 1
ATOM 869 C C . ILE A 1 104 ? -12.944 -8.440 -3.161 1.00 73.44 104 ILE A C 1
ATOM 871 O O . ILE A 1 104 ? -13.978 -9.032 -2.861 1.00 73.44 104 ILE A O 1
ATOM 875 N N . LEU A 1 105 ? -11.777 -8.692 -2.564 1.00 72.62 105 LEU A N 1
ATOM 876 C CA . LEU A 1 105 ? -11.610 -9.722 -1.543 1.00 72.62 105 LEU A CA 1
ATOM 877 C C . LEU A 1 105 ? -12.145 -9.276 -0.181 1.00 72.62 105 LEU A C 1
ATOM 879 O O . LEU A 1 105 ? -12.574 -10.134 0.580 1.00 72.62 105 LEU A O 1
ATOM 883 N N . SER A 1 106 ? -12.107 -7.973 0.121 1.00 68.69 106 SER A N 1
ATOM 884 C CA . SER A 1 106 ? -12.626 -7.376 1.356 1.00 68.69 106 SER A CA 1
ATOM 885 C C . SER A 1 106 ? -14.115 -7.714 1.535 1.00 68.69 106 SER A C 1
ATOM 887 O O . SER A 1 106 ? -14.961 -7.067 0.911 1.00 68.69 106 SER A O 1
ATOM 889 N N . PRO A 1 107 ? -14.476 -8.688 2.392 1.00 61.59 107 PRO A N 1
ATOM 890 C CA . PRO A 1 107 ? -15.863 -8.926 2.736 1.00 61.59 107 PRO A CA 1
ATOM 891 C C . PRO A 1 107 ? -16.221 -7.888 3.801 1.00 61.59 107 PRO A C 1
ATOM 893 O O . PRO A 1 107 ? -15.673 -7.917 4.903 1.00 61.59 107 PRO A O 1
ATOM 896 N N . PHE A 1 108 ? -17.064 -6.921 3.443 1.00 57.34 108 PHE A N 1
ATOM 897 C CA . PHE A 1 108 ? -17.635 -5.992 4.420 1.00 57.34 108 PHE A CA 1
ATOM 898 C C . PHE A 1 108 ? -18.303 -6.746 5.575 1.00 57.34 108 PHE A C 1
ATOM 900 O O . PHE A 1 108 ? -19.004 -7.748 5.293 1.00 57.34 108 PHE A O 1
#

InterPro domains:
  IPR007881 UNC-50 [PF05216] (1-106)
  IPR007881 UNC-50 [PTHR12841] (1-107)

Radius of gyration: 23.72 Å; chains: 1; bounding box: 58×21×73 Å

Organism: Taxus chinensis (NCBI:txid29808)

pLDDT: mean 75.03, std 14.85, range [42.97, 91.62]

Foldseek 3Di:
DPVVVVPCPDPPDDPPPPVPDDDPVLLVVLLVVLVVQLCCLVPPVCVVCVVVLVDDDPVSVVVVLVSNLVSVQSSLVSSLVSCVVPPVCPPSVVSNVVSVVSVVVRDD

Secondary structure (DSSP, 8-state):
--GGGTS-------------PPPHHHHHHHHHHHHHHHHIIIIIIHHHHHHHHTSSSHHHHHHHHHHHHHHHHHHHHHHHHHHHT-TT-TTGGGGGHHHHHHHHH---